Protein AF-A0A7W0I5H3-F1 (afdb_monomer_lite)

Sequence (83 aa):
MKFCLYDTKYDRVILIEKSFLSALLLKEKFGLSVDIAVLPILSKQEYMSFPSSFRGEVGGRSYLLYEVPGIIEQKYDQVIVQD

Foldseek 3Di:
DKKFWAQQVVGDTDDIGRAQVVRVVVCVVVVPDPRIDIAAEEEPVRQVVDDPVAWDDDPNWIWGFADHPPDPDTDIDTHHYDD

pLDDT: mean 89.56, std 7.42, range [66.81, 96.81]

Radius of gyration: 12.56 Å; chains: 1; bounding box: 29×19×31 Å

Secondary structure (DSSP, 8-state):
-EEEEEETTTTEEEEEESSHHH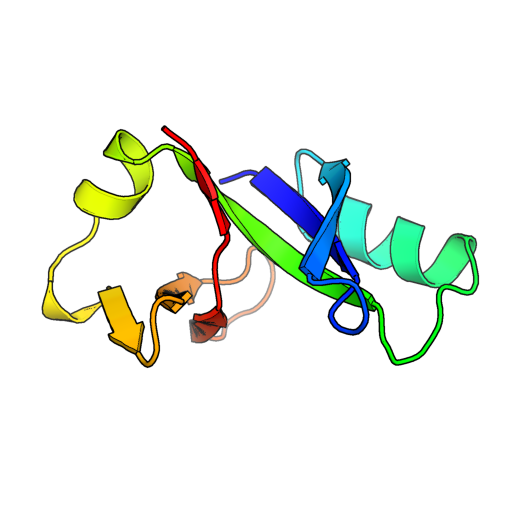HHHHHHHTT--TTEEEEEEEEHHHHHHS-TTTEEEETTEEEEEEEPTTSS-EEEEEEEEE-

Structure (mmCIF, N/CA/C/O backbone):
data_AF-A0A7W0I5H3-F1
#
_entry.id   AF-A0A7W0I5H3-F1
#
loop_
_atom_site.group_PDB
_atom_site.id
_atom_site.type_symbol
_atom_site.label_atom_id
_atom_site.label_alt_id
_atom_site.label_comp_id
_atom_site.label_asym_id
_atom_site.label_entity_id
_atom_site.label_seq_id
_atom_site.pdbx_PDB_ins_code
_atom_site.Cartn_x
_atom_site.Cartn_y
_atom_site.Cartn_z
_atom_site.occupancy
_atom_site.B_iso_or_equiv
_atom_site.auth_seq_id
_atom_site.auth_comp_id
_atom_site.auth_asym_id
_atom_site.auth_atom_id
_atom_site.pdbx_PDB_model_num
ATOM 1 N N . MET A 1 1 ? 8.904 7.134 0.395 1.00 84.50 1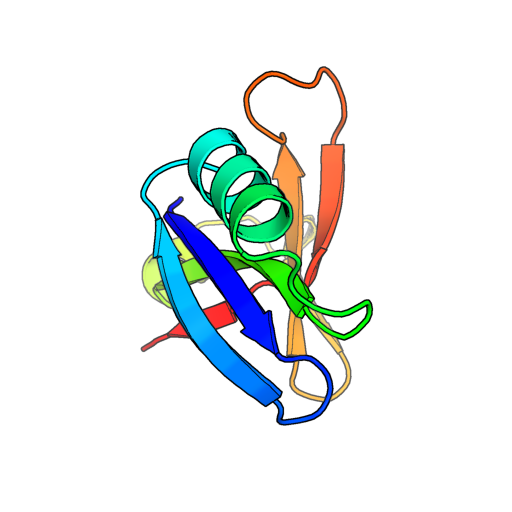 MET A N 1
ATOM 2 C CA . MET A 1 1 ? 7.572 6.500 0.361 1.00 84.50 1 MET A CA 1
ATOM 3 C C . MET A 1 1 ? 6.726 7.039 1.500 1.00 84.50 1 MET A C 1
ATOM 5 O O . MET A 1 1 ? 7.189 7.036 2.636 1.00 84.50 1 MET A O 1
ATOM 9 N N . LYS A 1 2 ? 5.537 7.554 1.184 1.00 91.88 2 LYS A N 1
ATOM 10 C CA . LYS A 1 2 ? 4.534 7.970 2.173 1.00 91.88 2 LYS A CA 1
ATOM 11 C C . LYS A 1 2 ? 3.558 6.813 2.403 1.00 91.88 2 LYS A C 1
ATOM 13 O O . LYS A 1 2 ? 3.567 5.838 1.653 1.00 91.88 2 LYS A O 1
ATOM 18 N N . PHE A 1 3 ? 2.708 6.935 3.412 1.00 93.50 3 PHE A N 1
ATOM 19 C CA . PHE A 1 3 ? 1.672 5.952 3.722 1.00 93.50 3 PHE A CA 1
ATOM 20 C C . PHE A 1 3 ? 0.327 6.646 3.855 1.00 93.50 3 PHE A C 1
ATOM 22 O O . PHE A 1 3 ? 0.268 7.841 4.126 1.00 93.50 3 PHE A O 1
ATOM 29 N N . CYS A 1 4 ? -0.756 5.913 3.665 1.00 93.88 4 CYS A N 1
ATOM 30 C CA . CYS A 1 4 ? -2.096 6.440 3.820 1.00 93.88 4 CYS A CA 1
ATOM 31 C C . CYS A 1 4 ? -2.968 5.501 4.643 1.00 93.88 4 CYS A C 1
ATOM 33 O O . CYS A 1 4 ? -2.733 4.293 4.680 1.00 93.88 4 CYS A O 1
ATOM 35 N N . LEU A 1 5 ? -3.982 6.075 5.286 1.00 94.31 5 LEU A N 1
ATOM 36 C CA . LEU A 1 5 ? -5.123 5.301 5.752 1.00 94.31 5 LEU A CA 1
ATOM 37 C C . LEU A 1 5 ? -6.092 5.159 4.590 1.00 94.31 5 LEU A C 1
ATOM 39 O O . LEU A 1 5 ? -6.589 6.159 4.070 1.00 94.31 5 LEU A O 1
ATOM 43 N N . TYR A 1 6 ? -6.327 3.922 4.183 1.00 93.81 6 TYR A N 1
ATOM 44 C CA . TYR A 1 6 ? -7.141 3.579 3.035 1.00 93.81 6 TYR A CA 1
ATOM 45 C C . TYR A 1 6 ? -8.386 2.824 3.479 1.00 93.81 6 TYR A C 1
ATOM 47 O O . TYR A 1 6 ? -8.299 1.796 4.147 1.00 93.81 6 TYR A O 1
ATOM 55 N N . ASP A 1 7 ? -9.541 3.352 3.108 1.00 92.56 7 ASP A N 1
ATOM 56 C CA . ASP A 1 7 ? -10.848 2.764 3.354 1.00 92.56 7 ASP A CA 1
ATOM 57 C C . ASP A 1 7 ? -11.137 1.720 2.277 1.00 92.56 7 ASP A C 1
ATOM 59 O O . ASP A 1 7 ? -11.461 2.068 1.140 1.00 92.56 7 ASP A O 1
ATOM 63 N N . THR A 1 8 ? -10.982 0.440 2.612 1.00 90.50 8 THR A N 1
ATOM 64 C CA . THR A 1 8 ? -11.130 -0.663 1.651 1.00 90.50 8 THR A CA 1
ATOM 65 C C . THR A 1 8 ? -12.582 -0.890 1.250 1.00 90.50 8 THR A C 1
ATOM 67 O O . THR A 1 8 ? -12.834 -1.433 0.176 1.00 90.50 8 THR A O 1
ATOM 70 N N . LYS A 1 9 ? -13.540 -0.449 2.076 1.00 90.75 9 LYS A N 1
ATOM 71 C CA . LYS A 1 9 ? -14.976 -0.561 1.801 1.00 90.75 9 LYS A CA 1
ATOM 72 C C . LYS A 1 9 ? -15.445 0.460 0.769 1.00 90.75 9 LYS A C 1
ATOM 74 O O . LYS A 1 9 ? -16.286 0.132 -0.064 1.00 90.75 9 LYS A O 1
ATOM 79 N N . TYR A 1 10 ? -14.926 1.686 0.840 1.00 90.81 10 TYR A N 1
ATOM 80 C CA . TYR A 1 10 ? -15.312 2.785 -0.055 1.00 90.81 10 TYR A CA 1
ATOM 81 C C . TYR A 1 10 ? -14.230 3.166 -1.078 1.00 90.81 10 TYR A C 1
ATOM 83 O O . TYR A 1 10 ? -14.399 4.155 -1.786 1.00 90.81 10 TYR A O 1
ATOM 91 N N . ASP A 1 11 ? -13.141 2.396 -1.149 1.00 90.00 11 ASP A N 1
ATOM 92 C CA . ASP A 1 11 ? -12.046 2.528 -2.119 1.00 90.00 11 ASP A CA 1
ATOM 93 C C . ASP A 1 11 ? -11.430 3.945 -2.144 1.00 90.00 11 ASP A C 1
ATOM 95 O O . ASP A 1 11 ? -11.274 4.571 -3.191 1.00 90.00 11 ASP A O 1
ATOM 99 N N . ARG A 1 12 ? -11.101 4.505 -0.968 1.00 91.75 12 ARG A N 1
ATOM 100 C CA . ARG A 1 12 ? -10.622 5.900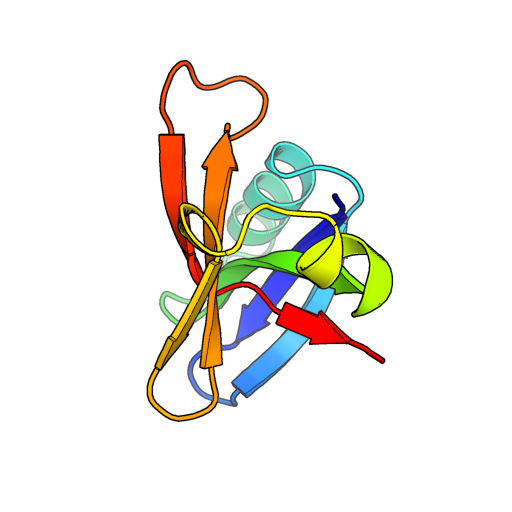 -0.857 1.00 91.75 12 ARG A CA 1
ATOM 101 C C . ARG A 1 12 ? -9.515 6.116 0.167 1.00 91.75 12 ARG A C 1
ATOM 103 O O . ARG A 1 12 ? -9.457 5.467 1.208 1.00 91.75 12 ARG A O 1
ATOM 110 N N . VAL A 1 13 ? -8.682 7.120 -0.093 1.00 92.38 13 VAL A N 1
ATOM 111 C CA . VAL A 1 13 ? -7.683 7.622 0.860 1.00 92.38 13 VAL A CA 1
ATOM 112 C C . VAL A 1 13 ? -8.349 8.567 1.862 1.00 92.38 13 VAL A C 1
ATOM 114 O O . VAL A 1 13 ? -9.003 9.529 1.470 1.00 92.38 13 VAL A O 1
ATOM 117 N N . ILE A 1 14 ? -8.164 8.304 3.156 1.00 92.38 14 ILE A N 1
ATOM 118 C CA . ILE A 1 14 ? -8.669 9.139 4.255 1.00 92.38 14 ILE A CA 1
ATOM 119 C C . ILE A 1 14 ? -7.643 10.209 4.630 1.00 92.38 14 ILE A C 1
ATOM 121 O O . ILE A 1 14 ? -7.976 11.387 4.725 1.00 92.38 14 ILE A O 1
ATOM 125 N N . LEU A 1 15 ? -6.396 9.797 4.876 1.00 92.56 15 LEU A N 1
ATOM 126 C CA . LEU A 1 15 ? -5.311 10.694 5.274 1.00 92.56 15 LEU A CA 1
ATOM 127 C C . LEU A 1 15 ? -3.958 10.148 4.817 1.00 92.56 15 LEU A C 1
ATOM 129 O O . LEU A 1 15 ? -3.814 8.940 4.620 1.00 92.56 15 LEU A O 1
ATOM 133 N N . ILE A 1 16 ? -2.974 11.035 4.667 1.00 94.12 16 ILE A N 1
ATOM 134 C CA . ILE A 1 16 ? -1.614 10.704 4.226 1.00 94.12 16 ILE A CA 1
ATOM 135 C C . ILE A 1 16 ? -0.617 11.074 5.322 1.00 94.12 16 ILE A C 1
ATOM 137 O O . ILE A 1 16 ? -0.608 12.202 5.804 1.00 94.12 16 ILE A O 1
ATOM 141 N N . GLU A 1 17 ? 0.277 10.143 5.633 1.00 93.75 17 GLU A N 1
ATOM 142 C CA . GLU A 1 17 ? 1.363 10.285 6.593 1.00 93.75 17 GLU A CA 1
ATOM 143 C C . GLU A 1 17 ? 2.736 10.081 5.965 1.00 93.75 17 GLU A C 1
ATOM 145 O O . GLU A 1 17 ? 2.922 9.396 4.956 1.00 93.75 17 GLU A O 1
ATOM 150 N N . LYS A 1 18 ? 3.744 10.663 6.618 1.00 90.50 18 LYS A N 1
ATOM 151 C CA . LYS A 1 18 ? 5.140 10.574 6.170 1.00 90.50 18 LYS A CA 1
ATOM 152 C C . LYS A 1 18 ? 5.810 9.248 6.523 1.00 90.50 18 LYS A C 1
ATOM 154 O O . LYS A 1 18 ? 6.815 8.915 5.904 1.00 90.50 18 LYS A O 1
ATOM 159 N N . SER A 1 19 ? 5.295 8.514 7.509 1.00 89.25 19 SER A N 1
ATOM 160 C CA . SER A 1 19 ? 5.885 7.255 7.969 1.00 89.25 19 SER A CA 1
ATOM 161 C C . SER A 1 19 ? 4.821 6.187 8.215 1.00 89.25 19 SER A C 1
ATOM 163 O O . SER A 1 19 ? 3.681 6.504 8.562 1.00 89.25 19 SER A O 1
ATOM 165 N N . PHE A 1 20 ? 5.215 4.920 8.064 1.00 89.31 20 PHE A N 1
ATOM 166 C CA . PHE A 1 20 ? 4.353 3.770 8.340 1.00 89.31 20 PHE A CA 1
ATOM 167 C C . PHE A 1 20 ? 3.895 3.753 9.802 1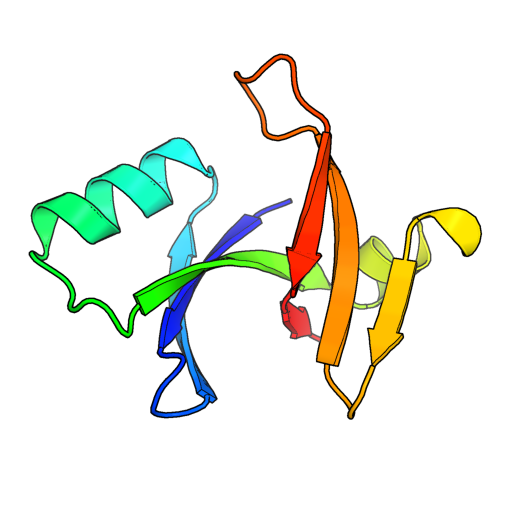.00 89.31 20 PHE A C 1
ATOM 169 O O . PHE A 1 20 ? 2.708 3.602 10.073 1.00 89.31 20 PHE A O 1
ATOM 176 N N . LEU A 1 21 ? 4.825 3.982 10.737 1.00 89.38 21 LEU A N 1
ATOM 177 C CA . LEU A 1 21 ? 4.540 3.976 12.171 1.00 89.38 21 LEU A CA 1
ATOM 178 C C . LEU A 1 21 ? 3.525 5.062 12.554 1.00 89.38 21 LEU A C 1
ATOM 180 O O . LEU A 1 21 ? 2.596 4.793 13.308 1.00 89.38 21 LEU A O 1
ATOM 184 N N . SER A 1 22 ? 3.657 6.273 12.003 1.00 91.06 22 SER A N 1
ATOM 185 C CA . SER A 1 22 ? 2.695 7.358 12.236 1.00 91.06 22 SER A CA 1
ATOM 186 C C . SER A 1 22 ? 1.300 6.998 11.725 1.00 91.06 22 SER A C 1
ATOM 188 O O . SER A 1 22 ? 0.321 7.200 12.441 1.00 91.06 22 SER A O 1
ATOM 190 N N . ALA A 1 23 ? 1.204 6.418 10.524 1.00 91.19 23 ALA A N 1
ATOM 191 C CA . ALA A 1 23 ? -0.069 5.961 9.973 1.00 91.19 23 ALA A CA 1
ATOM 192 C C . ALA A 1 23 ? -0.696 4.861 10.845 1.00 91.19 23 ALA A C 1
ATOM 194 O O . ALA A 1 23 ? -1.882 4.928 11.162 1.00 91.19 23 ALA A O 1
ATOM 195 N N . LEU A 1 24 ? 0.105 3.888 11.289 1.00 90.19 24 LEU A N 1
ATOM 196 C CA . LEU A 1 24 ? -0.353 2.799 12.149 1.00 90.19 24 LEU A CA 1
ATOM 197 C C . LEU A 1 24 ? -0.898 3.320 13.488 1.00 90.19 24 LEU A C 1
ATOM 199 O O . LEU A 1 24 ? -2.021 2.987 13.861 1.00 90.19 24 LEU A O 1
ATOM 203 N N . LEU A 1 25 ? -0.158 4.211 14.154 1.00 90.94 25 LEU A N 1
ATOM 204 C CA . LEU A 1 25 ? -0.588 4.831 15.410 1.00 90.94 25 LEU A CA 1
ATOM 205 C C . LEU A 1 25 ? -1.880 5.639 15.247 1.00 90.94 25 LEU A C 1
ATOM 207 O O . LEU A 1 25 ? -2.727 5.636 16.138 1.00 90.94 25 LEU A O 1
ATOM 211 N N . LEU A 1 26 ? -2.062 6.331 14.118 1.00 90.38 26 LEU A N 1
ATOM 212 C CA . LEU A 1 26 ? -3.310 7.046 13.844 1.00 90.38 26 LEU A CA 1
ATOM 213 C C . LEU A 1 26 ? -4.472 6.081 13.622 1.00 90.38 26 LEU A C 1
ATOM 215 O O . LEU A 1 26 ? -5.542 6.302 14.186 1.00 90.38 26 LEU A O 1
ATOM 219 N N . LYS A 1 27 ? -4.265 4.993 12.868 1.00 90.31 27 LYS A N 1
ATOM 220 C CA . LYS A 1 27 ? -5.279 3.943 12.695 1.00 90.31 27 LYS A CA 1
ATOM 221 C C . LYS A 1 27 ? -5.771 3.422 14.047 1.00 90.31 27 LYS A C 1
ATOM 223 O O . LYS A 1 27 ? -6.979 3.322 14.254 1.00 90.31 27 LYS A O 1
ATOM 228 N N . GLU A 1 28 ? -4.846 3.134 14.960 1.00 88.81 28 GLU A N 1
ATOM 229 C CA . GLU A 1 28 ? -5.155 2.671 16.316 1.00 88.81 28 GLU A CA 1
ATOM 230 C C . GLU A 1 28 ? -5.857 3.751 17.149 1.00 88.81 28 GLU A C 1
ATOM 232 O O . GLU A 1 28 ? -6.906 3.494 17.738 1.00 88.81 28 GLU A O 1
ATOM 237 N N . LYS A 1 29 ? -5.331 4.982 17.154 1.00 84.88 29 LYS A N 1
ATOM 238 C CA . LYS A 1 29 ? -5.865 6.103 17.944 1.00 84.88 29 LYS A CA 1
ATOM 239 C C . LYS A 1 29 ? -7.294 6.478 17.560 1.00 84.88 29 LYS A C 1
ATOM 241 O O . LYS A 1 29 ? -8.095 6.799 18.433 1.00 84.88 29 LYS A O 1
ATOM 246 N N . PHE A 1 30 ? -7.610 6.478 16.270 1.00 77.75 30 PHE A N 1
ATOM 247 C CA . PHE A 1 30 ? -8.955 6.798 15.798 1.00 77.75 30 PHE A CA 1
ATOM 248 C C . PHE A 1 30 ? -9.943 5.634 15.982 1.00 77.75 30 PHE A C 1
ATOM 250 O O . PHE A 1 30 ? -11.112 5.787 15.636 1.00 77.75 30 PHE A O 1
ATOM 257 N N . GLY A 1 31 ? -9.499 4.480 16.505 1.00 69.88 31 GLY A N 1
ATOM 258 C CA . GLY A 1 31 ? -10.327 3.277 16.609 1.00 69.88 31 GLY A CA 1
ATOM 259 C C . GLY A 1 31 ? -10.887 2.852 15.251 1.00 69.88 31 GLY A C 1
ATOM 260 O O . GLY A 1 31 ? -12.008 2.350 15.175 1.00 69.88 31 GLY A O 1
ATOM 261 N N . LEU A 1 32 ? -10.151 3.140 14.169 1.00 66.81 32 LEU A N 1
ATOM 262 C CA . LEU A 1 32 ? -10.655 2.987 12.811 1.00 66.81 32 LEU A CA 1
ATOM 263 C C . LEU A 1 32 ? -10.939 1.511 12.519 1.00 66.81 32 LEU A C 1
ATOM 265 O O . LEU A 1 32 ? -10.153 0.630 12.876 1.00 66.81 32 LEU A O 1
ATOM 269 N N . SER A 1 33 ? -12.093 1.274 11.892 1.00 67.25 33 SER A N 1
ATOM 270 C CA . SER A 1 33 ? -12.696 -0.037 11.640 1.00 67.25 33 SER A CA 1
ATOM 271 C C . SER A 1 33 ? -11.760 -1.040 10.959 1.00 67.25 33 SER A C 1
ATOM 273 O O . SER A 1 33 ? -10.771 -0.673 10.326 1.00 67.25 33 SER A O 1
ATOM 275 N N . VAL A 1 34 ? -12.139 -2.323 11.014 1.00 72.69 34 VAL A N 1
ATOM 276 C CA . VAL A 1 34 ? -11.489 -3.428 10.278 1.00 72.69 34 VAL A CA 1
ATOM 277 C C . VAL A 1 34 ? -11.335 -3.158 8.774 1.00 72.69 34 VAL A C 1
ATOM 279 O O . VAL A 1 34 ? -10.406 -3.672 8.162 1.00 72.69 34 VAL A O 1
ATOM 282 N N . ASP A 1 35 ? -12.176 -2.290 8.209 1.00 88.06 35 ASP A N 1
ATOM 283 C CA . ASP A 1 35 ? -12.143 -1.899 6.796 1.00 88.06 35 ASP A CA 1
ATOM 284 C C . ASP A 1 35 ? -11.091 -0.816 6.462 1.00 88.06 35 ASP A C 1
ATOM 286 O O . ASP A 1 35 ? -11.044 -0.333 5.335 1.00 88.06 35 ASP A O 1
ATOM 290 N N . ILE A 1 36 ? -10.247 -0.390 7.412 1.00 91.44 36 ILE A N 1
ATOM 291 C CA . ILE A 1 36 ? -9.164 0.569 7.141 1.00 91.44 36 ILE A CA 1
ATOM 292 C C . ILE A 1 36 ? -7.813 -0.148 7.075 1.00 91.44 36 ILE A C 1
ATOM 294 O O . ILE A 1 36 ? -7.377 -0.771 8.043 1.00 91.44 36 ILE A O 1
ATOM 298 N N . ALA A 1 37 ? -7.107 0.006 5.958 1.00 91.50 37 ALA A N 1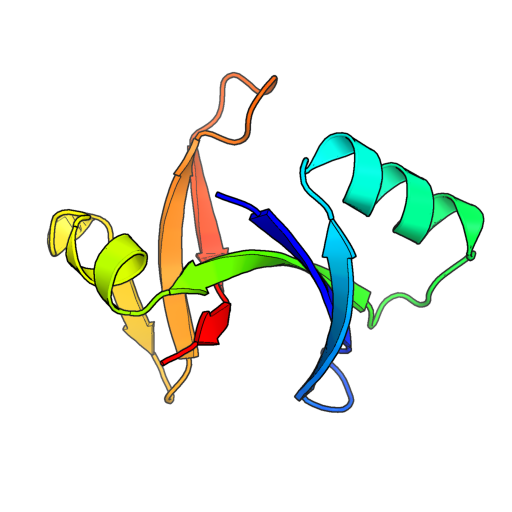
ATOM 299 C CA . ALA A 1 37 ? -5.747 -0.481 5.750 1.00 91.50 37 ALA A CA 1
ATOM 300 C C . ALA A 1 37 ? -4.722 0.662 5.822 1.00 91.50 37 ALA A C 1
ATOM 302 O O . ALA A 1 37 ? -5.035 1.815 5.534 1.00 91.50 37 ALA A O 1
ATOM 303 N N . VAL A 1 38 ? -3.479 0.337 6.187 1.00 92.19 38 VAL A N 1
ATOM 304 C CA . VAL A 1 38 ? -2.333 1.243 6.014 1.00 92.19 38 VAL A CA 1
ATOM 305 C C . VAL A 1 38 ? -1.604 0.816 4.751 1.00 92.19 38 VAL A C 1
ATOM 307 O O . VAL A 1 38 ? -0.959 -0.230 4.756 1.00 92.19 38 VAL A O 1
ATOM 310 N N . LEU A 1 39 ? -1.706 1.609 3.685 1.00 94.19 39 LEU A N 1
ATOM 311 C CA . LEU A 1 39 ? -1.097 1.287 2.392 1.00 94.19 39 LEU A CA 1
ATOM 312 C C . LEU A 1 39 ? -0.034 2.321 2.012 1.00 94.19 39 LEU A C 1
ATOM 314 O O . LEU A 1 39 ? -0.201 3.508 2.318 1.00 94.19 39 LEU A O 1
ATOM 318 N N . PRO A 1 40 ? 1.051 1.920 1.332 1.00 94.31 40 PRO A N 1
ATOM 319 C CA . PRO A 1 40 ? 1.969 2.870 0.729 1.00 94.31 40 PRO A CA 1
ATOM 320 C C . PRO A 1 40 ? 1.280 3.726 -0.329 1.00 94.31 40 PRO A C 1
ATOM 322 O O . PRO A 1 40 ? 0.396 3.258 -1.048 1.00 94.31 40 PRO A O 1
ATOM 325 N N . ILE A 1 41 ? 1.731 4.970 -0.446 1.00 94.56 41 ILE A N 1
ATOM 326 C CA . ILE A 1 41 ? 1.317 5.881 -1.508 1.00 94.56 41 ILE A CA 1
ATOM 327 C C . ILE A 1 41 ? 2.547 6.406 -2.242 1.00 94.56 41 ILE A C 1
ATOM 329 O O . ILE A 1 41 ? 3.530 6.832 -1.620 1.00 94.56 41 ILE A O 1
ATOM 333 N N . LEU A 1 42 ? 2.491 6.312 -3.566 1.00 94.62 42 LEU A N 1
ATOM 334 C CA . LEU A 1 42 ? 3.592 6.580 -4.483 1.00 94.62 42 LEU A CA 1
ATOM 335 C C . LEU A 1 42 ? 3.074 7.428 -5.643 1.00 94.62 42 LEU A C 1
ATOM 337 O O . LEU A 1 42 ? 1.958 7.212 -6.120 1.00 94.62 42 LEU A O 1
ATOM 341 N N . SER A 1 43 ? 3.892 8.350 -6.139 1.00 94.75 43 SER A N 1
ATOM 342 C CA . SER A 1 43 ? 3.658 8.890 -7.476 1.00 94.75 43 SER A CA 1
ATOM 343 C C . SER A 1 43 ? 3.904 7.809 -8.526 1.00 94.75 43 SER A C 1
ATOM 345 O O . SER A 1 43 ? 4.639 6.839 -8.304 1.00 94.75 43 SER A O 1
ATOM 347 N N . LYS A 1 44 ? 3.349 7.995 -9.719 1.00 94.94 44 LYS A N 1
ATOM 348 C CA . LYS A 1 44 ? 3.603 7.120 -10.862 1.00 94.94 44 LYS A CA 1
ATOM 349 C C . LYS A 1 44 ? 5.092 7.011 -11.174 1.00 94.94 44 LYS A C 1
ATOM 351 O O . LYS A 1 44 ? 5.579 5.924 -11.472 1.00 94.94 44 LYS A O 1
ATOM 356 N N . GLN A 1 45 ? 5.831 8.113 -11.049 1.00 95.44 45 GLN A N 1
ATOM 357 C CA . GLN A 1 45 ? 7.281 8.116 -11.225 1.00 95.44 45 GLN A CA 1
ATOM 358 C C . GLN A 1 45 ? 7.988 7.256 -10.168 1.00 95.44 45 GLN A C 1
ATOM 360 O O . GLN A 1 45 ? 8.864 6.466 -10.518 1.00 95.44 45 GLN A O 1
ATOM 365 N N . GLU A 1 46 ? 7.598 7.373 -8.894 1.00 95.19 46 GLU A N 1
ATOM 366 C CA . GLU A 1 46 ? 8.154 6.551 -7.814 1.00 95.19 46 GLU A CA 1
ATOM 367 C C . GLU A 1 46 ? 7.842 5.067 -8.045 1.00 95.19 46 GLU A C 1
ATOM 369 O O . GLU A 1 46 ? 8.750 4.243 -7.985 1.00 95.19 46 GLU A O 1
ATOM 374 N N . TYR A 1 47 ? 6.600 4.718 -8.390 1.00 95.75 47 TYR A N 1
ATOM 375 C CA . TYR A 1 47 ? 6.201 3.334 -8.659 1.00 95.75 47 TYR A CA 1
ATOM 376 C C . TYR A 1 47 ? 6.973 2.721 -9.836 1.00 95.75 47 TYR A C 1
ATOM 378 O O . TYR A 1 47 ? 7.472 1.599 -9.747 1.00 95.75 47 TYR A O 1
ATOM 386 N N . MET A 1 48 ? 7.134 3.477 -10.924 1.00 95.50 48 MET A N 1
ATOM 387 C CA . MET A 1 48 ? 7.848 3.022 -12.122 1.00 95.50 48 MET A CA 1
ATOM 388 C C . MET A 1 48 ? 9.365 2.936 -11.932 1.00 95.50 48 MET A C 1
ATOM 390 O O . MET A 1 48 ? 10.024 2.269 -12.729 1.00 95.50 48 MET A O 1
ATOM 394 N N . SER A 1 49 ? 9.915 3.570 -10.890 1.00 95.56 49 SER A N 1
ATOM 395 C CA . SER A 1 49 ? 11.338 3.460 -10.551 1.00 95.56 49 SER A CA 1
ATOM 396 C C . SER A 1 49 ? 11.723 2.081 -10.000 1.00 95.56 49 SER A C 1
ATOM 398 O O . SER A 1 49 ? 12.892 1.703 -10.068 1.00 95.56 49 SER A O 1
ATOM 400 N N . PHE A 1 50 ? 10.752 1.303 -9.504 1.00 94.44 50 PHE A N 1
ATOM 401 C CA . PHE A 1 50 ? 10.991 -0.066 -9.052 1.00 94.44 50 PHE A CA 1
ATOM 402 C C . PHE A 1 50 ? 11.090 -1.044 -10.238 1.00 94.44 50 PHE A C 1
ATOM 404 O O . PHE A 1 50 ? 10.358 -0.897 -11.230 1.00 94.44 50 PHE A O 1
ATOM 411 N N . PRO A 1 51 ? 11.947 -2.083 -10.145 1.00 95.88 51 PRO A N 1
ATOM 412 C CA . PRO A 1 51 ? 12.047 -3.106 -11.182 1.00 95.88 51 PRO A CA 1
ATOM 413 C C . PRO A 1 51 ? 10.704 -3.804 -11.416 1.00 95.88 51 PRO A C 1
ATOM 415 O O . PRO A 1 51 ? 9.935 -4.023 -10.481 1.00 95.88 51 PRO A O 1
ATOM 418 N N . SER A 1 52 ? 10.434 -4.213 -12.658 1.00 94.62 52 SER A N 1
ATOM 419 C CA . SER A 1 52 ? 9.184 -4.898 -13.023 1.00 94.62 52 SER A CA 1
ATOM 420 C C . SER A 1 52 ? 8.959 -6.213 -12.272 1.00 94.62 52 SER A C 1
ATOM 422 O O . SER A 1 52 ? 7.819 -6.619 -12.111 1.00 94.62 52 SER A O 1
ATOM 424 N N . SER A 1 53 ? 10.009 -6.865 -11.767 1.00 94.81 53 SER A N 1
ATOM 425 C CA . SER A 1 53 ? 9.891 -8.058 -10.918 1.00 94.81 53 SER A CA 1
ATOM 426 C C . SER A 1 53 ? 9.372 -7.770 -9.503 1.00 94.81 53 SER A C 1
ATOM 428 O O . SER A 1 53 ? 8.967 -8.698 -8.812 1.00 94.81 53 SER A O 1
ATOM 430 N N . PHE A 1 54 ? 9.372 -6.507 -9.069 1.00 95.00 54 PHE A N 1
ATOM 431 C CA . PHE A 1 54 ? 8.945 -6.086 -7.731 1.00 95.00 54 PHE A CA 1
ATOM 432 C C . PHE A 1 54 ? 7.558 -5.450 -7.742 1.00 95.00 54 PHE A C 1
ATOM 434 O O . PHE A 1 54 ? 6.979 -5.238 -6.684 1.00 95.00 54 PHE A O 1
ATOM 441 N N . ARG A 1 55 ? 7.008 -5.133 -8.913 1.00 96.06 55 ARG A N 1
ATOM 442 C CA . ARG A 1 55 ? 5.744 -4.410 -9.046 1.00 96.06 55 ARG A CA 1
ATOM 443 C C . ARG A 1 55 ? 4.823 -5.112 -10.031 1.00 96.06 55 ARG A C 1
ATOM 445 O O . ARG A 1 55 ? 5.283 -5.698 -11.001 1.00 96.06 55 ARG A O 1
ATOM 452 N N . GLY A 1 56 ? 3.521 -5.046 -9.798 1.00 95.75 56 GLY A N 1
ATOM 453 C CA . GLY A 1 56 ? 2.540 -5.656 -10.689 1.00 95.75 56 GLY A CA 1
ATOM 454 C C . GLY A 1 56 ? 1.164 -5.034 -10.539 1.00 95.75 56 GLY A C 1
ATOM 455 O O . GLY A 1 56 ? 0.876 -4.393 -9.532 1.00 95.75 56 GLY A O 1
ATOM 456 N N . GLU A 1 57 ? 0.317 -5.240 -11.540 1.00 94.81 57 GLU A N 1
ATOM 457 C CA . GLU A 1 57 ? -1.074 -4.801 -11.519 1.00 94.81 57 GLU A CA 1
ATOM 458 C C . GLU A 1 57 ? -1.997 -6.012 -11.626 1.00 94.81 57 GLU A C 1
ATOM 460 O O . GLU A 1 57 ? -1.848 -6.845 -12.520 1.00 94.81 57 GLU A O 1
ATOM 465 N N . VAL A 1 58 ? -2.953 -6.113 -10.703 1.00 93.12 58 VAL A N 1
ATOM 466 C CA . VAL A 1 58 ? -3.943 -7.194 -10.664 1.00 93.12 58 VAL A CA 1
ATOM 467 C C . VAL A 1 58 ? -5.315 -6.569 -10.468 1.00 93.12 58 VAL A C 1
ATOM 469 O O . VAL A 1 58 ? -5.541 -5.850 -9.498 1.00 93.12 58 VAL A O 1
ATOM 472 N N . GLY A 1 59 ? -6.234 -6.802 -11.409 1.00 89.56 59 GLY A N 1
ATOM 473 C CA . GLY A 1 59 ? -7.603 -6.278 -11.322 1.00 89.56 59 GLY A CA 1
ATOM 474 C C . GLY A 1 59 ? -7.689 -4.747 -11.227 1.00 89.56 59 GLY A C 1
ATOM 475 O O . GLY A 1 59 ? -8.563 -4.236 -10.538 1.00 89.56 59 GLY A O 1
ATOM 476 N N . GLY A 1 60 ? -6.764 -4.019 -11.865 1.00 89.38 60 GLY A N 1
ATOM 477 C CA . GLY A 1 60 ? -6.708 -2.550 -11.826 1.00 89.38 60 GLY A CA 1
ATOM 478 C C . GLY A 1 60 ? -6.096 -1.959 -10.551 1.00 89.38 60 GLY A C 1
ATOM 479 O O . GLY A 1 60 ? -6.105 -0.743 -10.383 1.00 89.38 60 GLY A O 1
ATOM 480 N N . ARG A 1 61 ? -5.558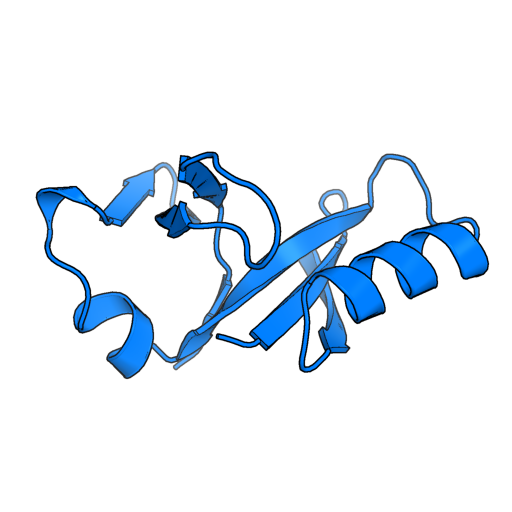 -2.794 -9.654 1.00 92.81 61 ARG A N 1
ATOM 481 C CA . ARG A 1 61 ? -4.853 -2.368 -8.439 1.00 92.81 61 ARG A CA 1
ATOM 482 C C . ARG A 1 61 ? -3.356 -2.596 -8.587 1.00 92.81 61 ARG A C 1
ATOM 484 O O . ARG A 1 61 ? -2.938 -3.646 -9.075 1.00 92.81 61 ARG A O 1
ATOM 491 N N . SER A 1 62 ? -2.560 -1.632 -8.138 1.00 96.44 62 SER A N 1
ATOM 492 C CA . SER A 1 62 ? -1.100 -1.723 -8.137 1.00 96.44 62 SER A CA 1
ATOM 493 C C . SER A 1 62 ? -0.597 -2.412 -6.871 1.00 96.44 62 SER A C 1
ATOM 495 O O . SER A 1 62 ? -1.061 -2.136 -5.767 1.00 96.44 62 SER A O 1
ATOM 497 N N . TYR A 1 63 ? 0.392 -3.280 -7.034 1.00 96.81 63 TYR A N 1
ATOM 498 C CA . TYR A 1 63 ? 1.070 -4.003 -5.965 1.00 96.81 63 TYR A CA 1
ATOM 499 C C . TYR A 1 63 ? 2.575 -3.772 -6.049 1.00 96.81 63 TYR A C 1
ATOM 501 O O . TYR A 1 63 ? 3.121 -3.566 -7.143 1.00 96.81 63 TYR A O 1
ATOM 509 N N . LEU A 1 64 ? 3.238 -3.812 -4.894 1.00 96.12 64 LEU A N 1
ATOM 510 C CA . LEU A 1 64 ? 4.679 -3.621 -4.766 1.00 96.12 64 LEU A CA 1
ATOM 511 C C . LEU A 1 64 ? 5.258 -4.555 -3.698 1.00 96.12 64 LEU A C 1
ATOM 513 O O . LEU A 1 64 ? 4.682 -4.709 -2.623 1.00 96.12 64 LEU A O 1
ATOM 517 N N . LEU A 1 65 ? 6.422 -5.133 -3.989 1.00 94.75 65 LEU A N 1
ATOM 518 C CA . LEU A 1 65 ? 7.306 -5.784 -3.031 1.00 94.75 65 LEU A CA 1
ATOM 519 C C . LEU A 1 65 ? 8.241 -4.719 -2.456 1.00 94.75 65 LEU A C 1
ATOM 521 O O . LEU A 1 65 ? 9.047 -4.147 -3.190 1.00 94.75 65 LEU A O 1
ATOM 525 N N . TYR A 1 66 ? 8.128 -4.440 -1.161 1.00 89.25 66 TYR A N 1
ATOM 526 C CA . TYR A 1 66 ? 8.920 -3.409 -0.493 1.00 89.25 66 TYR A CA 1
ATOM 527 C C . TYR A 1 66 ? 9.306 -3.812 0.931 1.00 89.25 66 TYR A C 1
ATOM 529 O O . TYR A 1 66 ? 8.667 -4.647 1.568 1.00 89.25 66 TYR A O 1
ATOM 537 N N . GLU A 1 67 ? 10.360 -3.189 1.446 1.00 87.12 67 GLU A N 1
ATOM 538 C CA . GLU A 1 67 ? 10.764 -3.321 2.846 1.00 87.12 67 GLU A CA 1
ATOM 539 C C . GLU A 1 67 ? 9.941 -2.376 3.718 1.00 87.12 67 GLU A C 1
ATOM 541 O O . GLU A 1 67 ? 9.823 -1.181 3.424 1.00 87.12 67 GLU A O 1
ATOM 546 N N . VAL A 1 68 ? 9.372 -2.896 4.806 1.00 80.12 68 VAL A N 1
ATOM 547 C CA . VAL A 1 68 ? 8.673 -2.056 5.781 1.00 80.12 68 VAL A CA 1
ATOM 548 C C . VAL A 1 68 ? 9.717 -1.422 6.707 1.00 80.12 68 VAL A C 1
ATOM 550 O O . VAL A 1 68 ? 10.425 -2.149 7.404 1.00 80.12 68 VAL A O 1
ATOM 553 N N . PRO A 1 69 ? 9.832 -0.080 6.771 1.00 73.00 69 PRO A N 1
ATOM 554 C CA . PRO A 1 69 ? 10.835 0.557 7.616 1.00 73.00 69 PRO A CA 1
ATOM 555 C C . PRO A 1 69 ? 10.686 0.144 9.086 1.00 73.00 69 PRO A C 1
ATOM 557 O O . PRO A 1 69 ? 9.628 0.340 9.682 1.00 73.00 69 PRO A O 1
ATOM 560 N N . GLY A 1 70 ? 11.757 -0.401 9.668 1.00 71.12 70 GLY A N 1
ATOM 561 C CA . GLY A 1 70 ? 11.782 -0.861 11.061 1.00 71.12 70 GLY A CA 1
ATOM 562 C C . GLY A 1 70 ? 11.360 -2.319 11.278 1.00 71.12 70 GLY A C 1
ATOM 563 O O . GLY A 1 70 ? 11.345 -2.760 12.423 1.00 71.12 70 GLY A O 1
ATOM 564 N N . ILE A 1 71 ? 11.059 -3.073 10.214 1.00 74.12 71 ILE A N 1
ATOM 565 C CA . ILE A 1 71 ? 10.767 -4.512 10.263 1.00 74.12 71 ILE A CA 1
ATOM 566 C C . ILE A 1 71 ? 11.743 -5.226 9.319 1.00 74.12 71 ILE A C 1
ATOM 568 O O . ILE A 1 71 ? 11.910 -4.813 8.174 1.00 74.12 71 ILE A O 1
ATOM 572 N N . ILE A 1 72 ? 12.404 -6.293 9.781 1.00 70.19 72 ILE A N 1
ATOM 573 C CA . ILE A 1 72 ? 13.322 -7.105 8.955 1.00 70.19 72 ILE A CA 1
ATOM 574 C C . ILE A 1 72 ? 12.497 -8.097 8.115 1.00 70.19 72 ILE A C 1
ATOM 576 O O . ILE A 1 72 ? 12.641 -9.310 8.235 1.00 70.19 72 ILE A O 1
ATOM 580 N N . GLU A 1 73 ? 11.562 -7.585 7.319 1.00 77.88 73 GLU A N 1
ATOM 581 C CA . GLU A 1 73 ? 10.689 -8.388 6.463 1.00 77.88 73 GLU A CA 1
ATOM 582 C C . GLU A 1 73 ? 10.300 -7.601 5.206 1.00 77.88 73 GLU A C 1
ATOM 584 O O . GLU A 1 73 ? 9.998 -6.403 5.258 1.00 77.88 73 GLU A O 1
ATOM 589 N N . GLN A 1 74 ? 10.313 -8.288 4.064 1.00 80.69 74 GLN A N 1
ATOM 590 C CA . GLN A 1 74 ? 9.786 -7.763 2.810 1.00 80.69 74 GLN A CA 1
ATOM 591 C C . GLN A 1 74 ? 8.306 -8.108 2.698 1.00 80.69 74 GLN A C 1
ATOM 593 O O . GLN A 1 74 ? 7.907 -9.250 2.917 1.00 80.69 74 GLN A O 1
ATOM 598 N N . LYS A 1 75 ? 7.495 -7.126 2.313 1.00 85.38 75 LYS A N 1
ATOM 599 C CA . LYS A 1 75 ? 6.054 -7.283 2.148 1.00 85.38 75 LYS A CA 1
ATOM 600 C C . LYS A 1 75 ? 5.668 -7.065 0.693 1.00 85.38 75 LYS A C 1
ATOM 602 O O . LYS A 1 75 ? 6.061 -6.065 0.097 1.00 85.38 75 LYS A O 1
ATOM 607 N N . TYR A 1 76 ? 4.879 -7.983 0.141 1.00 87.44 76 TYR A N 1
ATOM 608 C CA . TYR A 1 76 ? 4.175 -7.773 -1.121 1.00 87.44 76 TYR A CA 1
ATOM 609 C C . TYR A 1 76 ? 2.732 -7.375 -0.822 1.00 87.44 76 TYR A C 1
ATOM 611 O O . TYR A 1 76 ? 1.969 -8.190 -0.304 1.00 87.44 76 TYR A O 1
ATOM 619 N N . ASP A 1 77 ? 2.371 -6.123 -1.093 1.00 92.06 77 ASP A N 1
ATOM 620 C CA . ASP A 1 77 ? 1.044 -5.596 -0.761 1.00 92.06 77 ASP A CA 1
ATOM 621 C C . ASP A 1 77 ? 0.556 -4.574 -1.795 1.00 92.06 77 ASP A C 1
ATOM 623 O O . ASP A 1 77 ? 1.316 -4.108 -2.651 1.00 92.06 77 ASP A O 1
ATOM 627 N N . GLN A 1 78 ? -0.731 -4.242 -1.716 1.00 94.12 78 GLN A N 1
ATOM 628 C CA . GLN A 1 78 ? -1.345 -3.195 -2.516 1.00 94.12 78 GLN A CA 1
ATOM 629 C C . GLN A 1 78 ? -0.711 -1.838 -2.182 1.00 94.12 78 GLN A C 1
ATOM 631 O O . GLN A 1 78 ? -0.461 -1.505 -1.023 1.00 94.12 78 GLN A O 1
ATOM 636 N N . VAL A 1 79 ? -0.503 -1.022 -3.210 1.00 95.62 79 VAL A N 1
ATOM 637 C CA . VAL A 1 79 ? -0.059 0.367 -3.093 1.00 95.62 79 VAL A CA 1
ATOM 638 C C . VAL A 1 79 ? -1.014 1.283 -3.843 1.00 95.62 79 VAL A C 1
ATOM 640 O O . VAL A 1 79 ? -1.628 0.894 -4.836 1.00 95.62 79 VAL A O 1
ATOM 643 N N . ILE A 1 80 ? -1.136 2.519 -3.373 1.00 95.94 80 ILE A N 1
ATOM 644 C CA . ILE A 1 80 ? -1.888 3.562 -4.066 1.00 95.94 80 ILE A CA 1
ATOM 645 C C . ILE A 1 80 ? -0.915 4.329 -4.959 1.00 95.94 80 ILE A C 1
ATOM 647 O O . ILE A 1 80 ? 0.029 4.948 -4.464 1.00 95.94 80 ILE A O 1
ATOM 651 N N . VAL A 1 81 ? -1.140 4.285 -6.272 1.00 94.56 81 VAL A N 1
ATOM 652 C CA . VAL A 1 81 ? -0.354 5.040 -7.255 1.00 94.56 81 VAL A CA 1
ATOM 653 C C . VAL A 1 81 ? -1.161 6.253 -7.696 1.00 94.56 81 VAL A C 1
ATOM 655 O O . VAL A 1 81 ? -2.304 6.117 -8.127 1.00 94.56 81 VAL A O 1
ATOM 658 N N . GLN A 1 82 ? -0.575 7.436 -7.561 1.00 89.81 82 GLN A N 1
ATOM 659 C CA . GLN A 1 82 ? -1.161 8.703 -7.999 1.00 89.81 82 GLN A CA 1
ATOM 660 C C . GLN A 1 82 ? -0.379 9.245 -9.196 1.00 89.81 82 GLN A C 1
ATOM 662 O O . GLN A 1 82 ? 0.830 9.021 -9.280 1.00 89.81 82 GLN A O 1
ATOM 667 N N . ASP A 1 83 ? -1.056 9.937 -10.112 1.00 83.00 83 ASP A N 1
ATOM 668 C CA . ASP A 1 83 ? -0.385 10.644 -11.213 1.00 83.00 83 ASP A CA 1
ATOM 669 C C . ASP A 1 83 ? 0.534 11.770 -10.706 1.00 83.00 83 ASP A C 1
ATOM 671 O O . ASP A 1 83 ? 0.187 12.439 -9.703 1.00 83.00 83 ASP A O 1
#